Protein AF-A0A6P1G9T8-F1 (afdb_monomer)

InterPro domains:
  IPR000456 Large ribosomal subunit protein bL17 [MF_01368] (5-117)
  IPR000456 Large ribosomal subunit protein bL17 [PF01196] (21-117)
  IPR000456 Large ribosomal subunit protein bL17 [PTHR14413] (1-117)
  IPR000456 Large ribosomal subunit protein bL17 [TIGR00059] (8-117)
  IPR036373 Large ribosomal subunit protein bL17 superfamily [G3DSA:3.90.1030.10] (1-117)
  IPR036373 Large ribosomal subunit protein bL17 superfamily [SSF64263] (1-117)

Solvent-accessible surface area (backbone atoms only — not comparable to full-atom values): 6810 Å² total; per-residue (Å²): 132,79,78,90,68,87,71,80,54,85,94,46,59,73,68,62,42,49,54,51,49,22,54,54,45,41,49,30,62,72,64,44,50,40,81,44,43,39,72,55,45,64,54,38,48,72,53,50,48,55,50,44,62,50,38,49,53,75,94,42,69,67,47,54,53,54,47,41,75,60,51,73,40,67,68,42,51,50,46,37,39,71,49,56,15,59,75,44,68,92,52,97,66,82,56,63,47,76,45,77,74,50,62,42,87,93,78,61,46,54,29,21,37,34,28,64,115

pLDDT: mean 93.91, std 4.57, range [71.94, 98.12]

Organism: NCBI:txid2686014

Sequence (117 aa):
MKHRLKKHRLSRNSSHRMSLMCNLSVSIIEHGRVQTTLARAIALRPFIEKLVTKARVPESLSMRRLLLSRIKNESAVTKLINEVARRYVDRPGGYCRIIRTGYRVGDAAPMAIIEFV

Mean predicted aligned error: 3.58 Å

Secondary structure (DSSP, 8-state):
--TT-----TTS-HHHHHHHHHHHHHHHHHHSEEEEEHHHHHHHHHHHHHHHHHHTSTT-HHHHHHHHHHH--HHHHHHIIIIIHHHTTT--S--EEEEEEEE-TTT-PEEEEEEE-

Radius of gyration: 14.87 Å; Cα contacts (8 Å, |Δi|>4): 143; chains: 1; bounding box: 39×32×42 Å

Structure (mmCIF, N/CA/C/O backbone):
data_AF-A0A6P1G9T8-F1
#
_entry.id   AF-A0A6P1G9T8-F1
#
loop_
_atom_site.group_PDB
_atom_site.id
_atom_site.type_symbol
_atom_site.label_atom_id
_atom_site.label_alt_id
_atom_site.label_comp_id
_atom_site.label_asym_id
_atom_site.label_entity_id
_atom_site.label_seq_id
_atom_site.pdbx_PDB_ins_code
_atom_site.Cartn_x
_atom_site.Cartn_y
_atom_site.Cartn_z
_atom_site.occupancy
_atom_site.B_iso_or_equiv
_atom_site.auth_seq_id
_atom_site.auth_comp_id
_atom_site.auth_asym_id
_atom_site.auth_atom_id
_atom_site.pdbx_PDB_model_num
ATOM 1 N N . MET A 1 1 ? 21.199 -19.535 -2.359 1.00 71.94 1 MET A N 1
ATOM 2 C CA . MET A 1 1 ? 19.958 -18.724 -2.226 1.00 71.94 1 MET A CA 1
ATOM 3 C C . MET A 1 1 ? 19.701 -18.406 -0.757 1.00 71.94 1 MET A C 1
ATOM 5 O O . MET A 1 1 ? 20.091 -19.195 0.091 1.00 71.94 1 MET A O 1
ATOM 9 N N . LYS A 1 2 ? 19.040 -17.287 -0.418 1.00 79.94 2 LYS A N 1
ATOM 10 C CA . LYS A 1 2 ? 18.613 -17.049 0.976 1.00 79.94 2 LYS A CA 1
ATOM 11 C C . LYS A 1 2 ? 17.389 -17.915 1.287 1.00 79.94 2 LYS A C 1
ATOM 13 O O . LYS A 1 2 ? 16.285 -17.591 0.854 1.00 79.94 2 LYS A O 1
ATOM 18 N N . HIS A 1 3 ? 17.585 -19.011 2.015 1.00 90.31 3 HIS A N 1
ATOM 19 C CA . HIS A 1 3 ? 16.502 -19.920 2.393 1.00 90.31 3 HIS A CA 1
ATOM 20 C C . HIS A 1 3 ? 15.448 -19.207 3.261 1.00 90.31 3 HIS A C 1
ATOM 22 O O . HIS A 1 3 ? 15.779 -18.391 4.119 1.00 90.31 3 HIS A O 1
ATOM 28 N N . ARG A 1 4 ? 14.161 -19.513 3.026 1.00 85.19 4 ARG A N 1
ATOM 29 C CA . ARG A 1 4 ? 12.998 -19.029 3.806 1.00 85.19 4 ARG A CA 1
ATOM 30 C C . ARG A 1 4 ? 12.805 -17.499 3.861 1.00 85.19 4 ARG A C 1
ATOM 32 O O . ARG A 1 4 ? 12.061 -17.002 4.709 1.00 85.19 4 ARG A O 1
ATOM 39 N N . LEU A 1 5 ? 13.401 -16.725 2.947 1.00 84.12 5 LEU A N 1
ATOM 40 C CA . LEU A 1 5 ? 13.211 -15.271 2.911 1.00 84.12 5 LEU A CA 1
ATOM 41 C C . LEU A 1 5 ? 11.839 -14.890 2.320 1.00 84.12 5 LEU A C 1
ATOM 43 O O . LEU A 1 5 ? 11.694 -14.709 1.118 1.00 84.12 5 LEU A O 1
ATOM 47 N N . LYS A 1 6 ? 10.840 -14.684 3.185 1.00 81.88 6 LYS A N 1
ATOM 48 C CA . LYS A 1 6 ? 9.475 -14.262 2.798 1.00 81.88 6 LYS A CA 1
ATOM 49 C C . LYS A 1 6 ? 9.292 -12.739 2.636 1.00 81.88 6 LYS A C 1
ATOM 51 O O . LYS A 1 6 ? 8.176 -12.265 2.458 1.00 81.88 6 LYS A O 1
ATOM 56 N N . LYS A 1 7 ? 10.362 -11.940 2.756 1.00 83.44 7 LYS A N 1
ATOM 57 C CA . LYS A 1 7 ? 10.303 -10.465 2.691 1.00 83.44 7 LYS A CA 1
ATOM 58 C C . LYS A 1 7 ? 10.685 -9.963 1.298 1.00 83.44 7 LYS A C 1
ATOM 60 O O . LYS A 1 7 ? 11.788 -10.232 0.828 1.00 83.44 7 LYS A O 1
ATOM 65 N N . HIS A 1 8 ? 9.841 -9.129 0.696 1.00 89.50 8 HIS A N 1
ATOM 66 C CA . HIS A 1 8 ? 10.174 -8.424 -0.545 1.00 89.50 8 HIS A CA 1
ATOM 67 C C . HIS A 1 8 ? 11.147 -7.273 -0.255 1.00 89.50 8 HIS A C 1
ATOM 69 O O . HIS A 1 8 ? 10.804 -6.343 0.469 1.00 89.50 8 HIS A O 1
ATOM 75 N N . ARG A 1 9 ? 12.376 -7.316 -0.790 1.00 87.94 9 ARG A N 1
ATOM 76 C CA . ARG A 1 9 ? 13.386 -6.265 -0.535 1.00 87.94 9 ARG A CA 1
ATOM 77 C C . ARG A 1 9 ? 13.200 -5.009 -1.393 1.00 87.94 9 ARG A C 1
ATOM 79 O O . ARG A 1 9 ? 13.581 -3.937 -0.935 1.00 87.94 9 ARG A O 1
ATOM 86 N N . LEU A 1 10 ? 12.617 -5.135 -2.591 1.00 92.62 10 LEU A N 1
ATOM 87 C CA . LEU A 1 10 ? 12.375 -4.037 -3.549 1.00 92.62 10 LEU A CA 1
ATOM 88 C C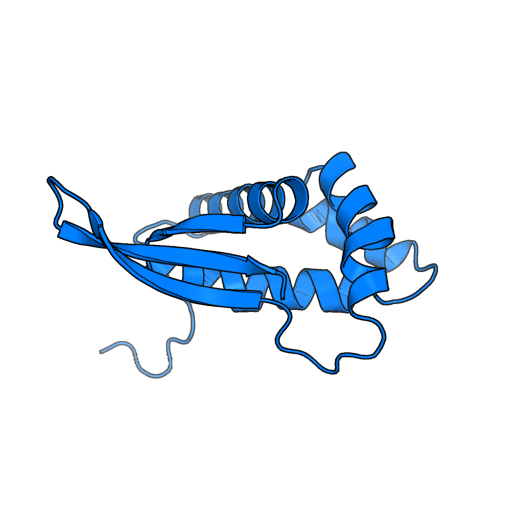 . LEU A 1 10 ? 13.620 -3.182 -3.858 1.00 92.62 10 LEU A C 1
ATOM 90 O O . LEU A 1 10 ? 13.495 -1.97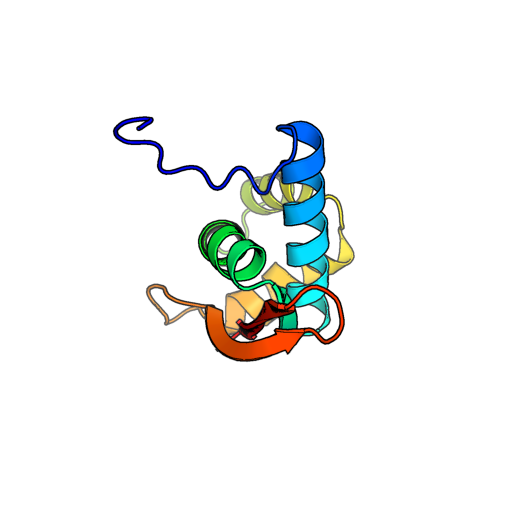6 -4.082 1.00 92.62 10 LEU A O 1
ATOM 94 N N . SER A 1 11 ? 14.806 -3.801 -3.808 1.00 93.00 11 SER A N 1
ATOM 95 C CA . SER A 1 11 ? 16.114 -3.147 -3.982 1.00 93.00 11 SER A CA 1
ATOM 96 C C . SER A 1 11 ? 16.288 -1.887 -3.122 1.00 93.00 11 SER A C 1
ATOM 98 O O . SER A 1 11 ? 16.880 -0.905 -3.552 1.00 93.00 11 SER A O 1
ATOM 100 N N . ARG A 1 12 ? 15.723 -1.891 -1.907 1.00 94.38 12 ARG A N 1
ATOM 101 C CA . ARG A 1 12 ? 15.740 -0.762 -0.968 1.00 94.38 12 ARG A CA 1
ATOM 102 C C . ARG A 1 12 ? 16.144 -1.210 0.434 1.00 94.38 12 ARG A C 1
ATOM 104 O O . ARG A 1 12 ? 15.928 -2.365 0.830 1.00 94.38 12 ARG A O 1
ATOM 111 N N . ASN A 1 13 ? 16.684 -0.268 1.206 1.00 95.88 13 ASN A N 1
ATOM 112 C CA . ASN A 1 13 ? 16.855 -0.425 2.649 1.00 95.88 13 ASN A CA 1
ATOM 113 C C . ASN A 1 13 ? 15.482 -0.531 3.357 1.00 95.88 13 ASN A C 1
ATOM 115 O O . ASN A 1 13 ? 14.420 -0.403 2.742 1.00 95.88 13 ASN A O 1
ATOM 119 N N . SER A 1 14 ? 15.484 -0.849 4.651 1.00 93.56 14 SER A N 1
ATOM 120 C CA . SER A 1 14 ? 14.251 -1.053 5.424 1.00 93.56 14 SER A CA 1
ATOM 121 C C . SER A 1 14 ? 13.396 0.211 5.537 1.00 93.56 14 SER A C 1
ATOM 123 O O . SER A 1 14 ? 12.181 0.110 5.361 1.00 93.56 14 SER A O 1
ATOM 125 N N . SER A 1 15 ? 14.012 1.366 5.799 1.00 95.38 15 SER A N 1
ATOM 126 C CA . SER A 1 15 ? 13.320 2.645 5.992 1.00 95.38 15 SER A CA 1
ATOM 127 C C . SER A 1 15 ? 12.621 3.107 4.715 1.00 95.38 15 SER A C 1
ATOM 129 O O . SER A 1 15 ? 11.406 3.283 4.716 1.00 95.38 15 SER A O 1
ATOM 131 N N . HIS A 1 16 ? 13.341 3.181 3.594 1.00 96.50 16 HIS A N 1
ATOM 132 C CA . HIS A 1 16 ? 12.778 3.581 2.304 1.00 96.50 16 HIS A CA 1
ATOM 133 C C . HIS A 1 16 ? 11.734 2.571 1.816 1.00 96.50 16 HIS A C 1
ATOM 135 O O . HIS A 1 16 ? 10.697 2.953 1.276 1.00 96.50 16 HIS A O 1
ATOM 141 N N . ARG A 1 17 ? 11.944 1.268 2.049 1.00 95.38 17 ARG A N 1
ATOM 142 C CA . ARG A 1 17 ? 10.915 0.273 1.728 1.00 95.38 17 ARG A CA 1
ATOM 143 C C . ARG A 1 17 ? 9.630 0.517 2.520 1.00 95.38 17 ARG A C 1
ATOM 145 O O . ARG A 1 17 ? 8.559 0.386 1.939 1.00 95.38 17 ARG A O 1
ATOM 152 N N . MET A 1 18 ? 9.725 0.849 3.809 1.00 94.50 18 MET A N 1
ATOM 153 C CA . MET A 1 18 ? 8.544 1.156 4.615 1.00 94.50 18 MET A CA 1
ATOM 154 C C . MET A 1 18 ? 7.828 2.393 4.070 1.00 94.50 18 MET A C 1
ATOM 156 O O . MET A 1 18 ? 6.644 2.296 3.771 1.00 94.50 18 MET A O 1
ATOM 160 N N . SER A 1 19 ? 8.546 3.494 3.827 1.00 95.56 19 SER A N 1
ATOM 161 C CA . SER A 1 19 ? 7.961 4.717 3.257 1.00 95.56 19 SER A CA 1
ATOM 162 C C . SER A 1 19 ? 7.280 4.472 1.908 1.00 95.56 19 SER A C 1
ATOM 164 O O . SER A 1 19 ? 6.184 4.967 1.673 1.00 95.56 19 SER A O 1
ATOM 166 N N . LEU A 1 20 ? 7.871 3.642 1.040 1.00 96.06 20 LEU A N 1
ATOM 167 C CA . LEU A 1 20 ? 7.250 3.256 -0.229 1.00 96.06 20 LEU A CA 1
ATOM 168 C C . LEU A 1 20 ? 5.921 2.511 -0.020 1.00 96.06 20 LEU A C 1
ATOM 170 O O . LEU A 1 20 ? 4.966 2.762 -0.749 1.00 96.06 20 LEU A O 1
ATOM 174 N N . MET A 1 21 ? 5.851 1.593 0.952 1.00 95.94 21 MET A N 1
ATOM 175 C CA . MET A 1 21 ? 4.607 0.879 1.268 1.00 95.94 21 MET A CA 1
ATOM 176 C C . MET A 1 21 ? 3.554 1.816 1.862 1.00 95.94 21 MET A C 1
ATOM 178 O O . MET A 1 21 ? 2.388 1.693 1.497 1.00 95.94 21 MET A O 1
ATOM 182 N N . CYS A 1 22 ? 3.952 2.764 2.718 1.00 95.94 22 CYS A N 1
ATOM 183 C CA . CYS A 1 22 ? 3.063 3.802 3.244 1.00 95.94 22 CYS A CA 1
ATOM 184 C C . CYS A 1 22 ? 2.452 4.615 2.098 1.00 95.94 22 CYS A C 1
ATOM 186 O O . CYS A 1 22 ? 1.234 4.646 1.961 1.00 95.94 22 CYS A O 1
ATOM 188 N N . ASN A 1 23 ? 3.292 5.174 1.225 1.00 96.56 23 ASN A N 1
ATOM 189 C CA . ASN A 1 23 ? 2.847 6.038 0.132 1.00 96.56 23 ASN A CA 1
ATOM 190 C C . ASN A 1 23 ? 1.940 5.291 -0.854 1.00 96.56 23 ASN A C 1
ATOM 192 O O . ASN A 1 23 ? 0.876 5.785 -1.203 1.00 96.56 23 ASN A O 1
ATOM 196 N N . LEU A 1 24 ? 2.305 4.066 -1.251 1.00 97.00 24 LEU A N 1
ATOM 197 C CA . LEU A 1 24 ? 1.455 3.262 -2.135 1.00 97.00 24 LEU A CA 1
ATOM 198 C C . LEU A 1 24 ? 0.122 2.874 -1.482 1.00 97.00 24 LEU A C 1
ATOM 200 O O . LEU A 1 24 ? -0.886 2.777 -2.178 1.00 97.00 24 LEU A O 1
ATOM 204 N N . SER A 1 25 ? 0.110 2.656 -0.163 1.00 96.94 25 SER A N 1
ATOM 205 C CA . SER A 1 25 ? -1.126 2.388 0.581 1.00 96.94 25 SER A CA 1
ATOM 206 C C . SER A 1 25 ? -2.035 3.611 0.608 1.00 96.94 25 SER A C 1
ATOM 208 O O . SER A 1 25 ? -3.234 3.467 0.418 1.00 96.94 25 SER A O 1
ATOM 210 N N . VAL A 1 26 ? -1.473 4.807 0.796 1.00 97.38 26 VAL A N 1
ATOM 211 C CA . VAL A 1 26 ? -2.225 6.067 0.703 1.00 97.38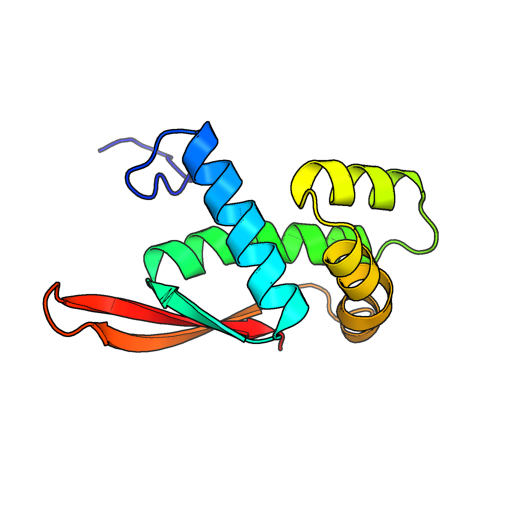 26 VAL A CA 1
ATOM 212 C C . VAL A 1 26 ? -2.853 6.193 -0.684 1.00 97.38 26 VAL A C 1
ATOM 214 O O . VAL A 1 26 ? -4.072 6.291 -0.781 1.00 97.38 26 VAL A O 1
ATOM 217 N N . SER A 1 27 ? -2.059 6.053 -1.751 1.00 97.19 27 SER A N 1
ATOM 218 C CA . SER A 1 27 ? -2.556 6.193 -3.125 1.00 97.19 27 SER A CA 1
ATOM 219 C C . SER A 1 27 ? -3.675 5.204 -3.471 1.00 97.19 27 SER A C 1
ATOM 221 O O . SER A 1 27 ? -4.645 5.587 -4.118 1.00 97.19 27 SER A O 1
ATOM 223 N N . ILE A 1 28 ? -3.587 3.936 -3.046 1.00 96.50 28 ILE A N 1
ATOM 224 C CA . ILE A 1 28 ? -4.667 2.973 -3.324 1.00 96.50 28 ILE A CA 1
ATOM 225 C C . ILE A 1 28 ? -5.918 3.243 -2.485 1.00 96.50 28 ILE A C 1
ATOM 227 O O . ILE A 1 28 ? -7.021 3.044 -2.980 1.00 96.50 28 ILE A O 1
ATOM 231 N N . ILE A 1 29 ? -5.782 3.721 -1.246 1.00 96.31 29 ILE A N 1
ATOM 232 C CA . ILE A 1 29 ? -6.931 4.104 -0.411 1.00 96.31 29 ILE A CA 1
ATOM 233 C C . ILE A 1 29 ? -7.644 5.324 -0.998 1.00 96.31 29 ILE A C 1
ATOM 235 O O . ILE A 1 29 ? -8.873 5.363 -1.041 1.00 96.31 29 ILE A O 1
ATOM 239 N N . GLU A 1 30 ? -6.887 6.301 -1.485 1.00 95.88 30 GLU A N 1
ATOM 240 C CA . GLU A 1 30 ? -7.435 7.526 -2.060 1.00 95.88 30 GLU A CA 1
ATOM 241 C C . GLU A 1 30 ? -8.111 7.268 -3.410 1.00 95.88 30 GLU A C 1
ATOM 243 O O . GLU A 1 30 ? -9.249 7.700 -3.603 1.00 95.88 30 GLU A O 1
ATOM 248 N N . HIS A 1 31 ? -7.472 6.514 -4.308 1.00 95.94 31 HIS A N 1
ATOM 249 C CA . HIS A 1 31 ? -7.945 6.346 -5.688 1.00 95.94 31 HIS A CA 1
ATOM 250 C C . HIS A 1 31 ? -8.672 5.023 -5.967 1.00 95.94 31 HIS A C 1
ATOM 252 O O . HIS A 1 31 ? -9.273 4.862 -7.024 1.00 95.94 31 HIS A O 1
ATOM 258 N N . GLY A 1 32 ? -8.591 4.037 -5.075 1.00 94.06 32 GLY A N 1
ATOM 259 C CA . GLY A 1 32 ? -9.168 2.699 -5.260 1.00 94.06 32 GLY A CA 1
ATOM 260 C C . GLY A 1 32 ? -8.366 1.767 -6.180 1.00 94.06 32 GLY A C 1
ATOM 261 O O . GLY A 1 32 ? -8.449 0.544 -6.041 1.00 94.06 32 GLY A O 1
ATOM 262 N N . ARG A 1 33 ? -7.555 2.327 -7.086 1.00 96.00 33 ARG A N 1
ATOM 263 C CA . ARG A 1 33 ? -6.755 1.608 -8.085 1.00 96.00 33 ARG A CA 1
ATOM 264 C C . ARG A 1 33 ? -5.430 2.321 -8.337 1.00 96.00 33 ARG A C 1
ATOM 266 O O . ARG A 1 33 ? -5.401 3.534 -8.512 1.00 96.00 33 ARG A O 1
ATOM 273 N N . VAL A 1 34 ? -4.332 1.566 -8.396 1.00 97.56 34 VAL A N 1
ATOM 274 C CA . VAL A 1 34 ? -2.987 2.097 -8.675 1.00 97.56 34 VAL A CA 1
ATOM 275 C C . VAL A 1 34 ? -2.247 1.192 -9.653 1.00 97.56 34 VAL A C 1
ATOM 277 O O . VAL A 1 34 ? -2.183 -0.024 -9.474 1.00 97.56 34 VAL A O 1
ATOM 280 N N . GLN A 1 35 ? -1.623 1.791 -10.665 1.00 97.00 35 GLN A N 1
ATOM 281 C CA . GLN A 1 35 ? -0.702 1.097 -11.560 1.00 97.00 35 GLN A CA 1
ATOM 282 C C . GLN A 1 35 ? 0.731 1.192 -11.024 1.00 97.00 35 GLN A C 1
ATOM 284 O O . GLN A 1 35 ? 1.233 2.266 -10.702 1.00 97.00 35 GLN A O 1
ATOM 289 N N . THR A 1 36 ? 1.412 0.056 -10.905 1.00 97.19 36 THR A N 1
ATOM 290 C CA . THR A 1 36 ? 2.780 -0.018 -10.384 1.00 97.19 36 THR A CA 1
ATOM 291 C C . THR A 1 36 ? 3.534 -1.210 -10.975 1.00 97.19 36 THR A C 1
ATOM 293 O O . THR A 1 36 ? 3.029 -1.906 -11.851 1.00 97.19 36 THR A O 1
ATOM 296 N N . THR A 1 37 ? 4.768 -1.462 -10.537 1.00 97.38 37 THR A N 1
ATOM 297 C CA . THR A 1 37 ? 5.485 -2.669 -10.970 1.00 97.38 37 THR A CA 1
ATOM 298 C C . THR A 1 37 ? 4.937 -3.903 -10.259 1.00 97.38 37 THR A C 1
ATOM 300 O O . THR A 1 37 ? 4.552 -3.844 -9.089 1.00 97.38 37 THR A O 1
ATOM 303 N N . LEU A 1 38 ? 4.967 -5.056 -10.924 1.00 97.62 38 LEU A N 1
ATOM 304 C CA . LEU A 1 38 ? 4.467 -6.320 -10.383 1.00 97.62 38 LEU A CA 1
ATOM 305 C C . LEU A 1 38 ? 5.082 -6.643 -9.013 1.00 97.62 38 LEU A C 1
ATOM 307 O O . LEU A 1 38 ? 4.377 -7.019 -8.079 1.00 97.62 38 LEU A O 1
ATOM 311 N N . ALA A 1 39 ? 6.391 -6.424 -8.859 1.00 96.44 39 ALA A N 1
ATOM 312 C CA . ALA A 1 39 ? 7.085 -6.647 -7.593 1.00 96.44 39 ALA A CA 1
ATOM 313 C C . ALA A 1 39 ? 6.555 -5.755 -6.456 1.00 96.44 39 ALA A C 1
ATOM 315 O O . ALA A 1 39 ? 6.432 -6.217 -5.320 1.00 96.44 39 ALA A O 1
ATOM 316 N N . ARG A 1 40 ? 6.222 -4.488 -6.749 1.00 97.12 40 ARG A N 1
ATOM 317 C CA . ARG A 1 40 ? 5.634 -3.562 -5.771 1.00 97.12 40 ARG A CA 1
ATOM 318 C C . ARG A 1 40 ? 4.201 -3.957 -5.430 1.00 97.12 40 ARG A C 1
ATOM 320 O O . ARG A 1 40 ? 3.874 -3.973 -4.251 1.00 97.12 40 ARG A O 1
ATOM 327 N N . ALA A 1 41 ? 3.387 -4.336 -6.417 1.00 97.44 41 ALA A N 1
ATOM 328 C CA . ALA A 1 41 ? 2.010 -4.787 -6.200 1.00 97.44 41 ALA A CA 1
ATOM 329 C C . ALA A 1 41 ? 1.950 -6.038 -5.303 1.00 97.44 41 ALA A C 1
ATOM 331 O O . ALA A 1 41 ? 1.215 -6.062 -4.316 1.00 97.44 41 ALA A O 1
ATOM 332 N N . ILE A 1 42 ? 2.785 -7.047 -5.586 1.00 96.31 42 ILE A N 1
ATOM 333 C CA . ILE A 1 42 ? 2.872 -8.272 -4.773 1.00 96.31 42 ILE A CA 1
ATOM 334 C C . ILE A 1 42 ? 3.293 -7.946 -3.335 1.00 96.31 42 ILE A C 1
ATOM 336 O O . ILE A 1 42 ? 2.732 -8.497 -2.391 1.00 96.31 42 ILE A O 1
ATOM 340 N N . ALA A 1 43 ? 4.255 -7.035 -3.159 1.00 96.50 43 ALA A N 1
ATOM 341 C CA . ALA A 1 43 ? 4.711 -6.613 -1.838 1.00 96.50 43 ALA A CA 1
ATOM 342 C C . ALA A 1 43 ? 3.665 -5.783 -1.073 1.00 96.50 43 ALA A C 1
ATOM 344 O O . ALA A 1 43 ? 3.577 -5.900 0.150 1.00 96.50 43 ALA A O 1
ATOM 345 N N . LEU A 1 44 ? 2.881 -4.968 -1.784 1.00 96.75 44 LEU A N 1
ATOM 346 C CA . LEU A 1 44 ? 1.851 -4.099 -1.218 1.00 96.75 44 LEU A CA 1
ATOM 347 C C . LEU A 1 44 ? 0.645 -4.894 -0.715 1.00 96.75 44 LEU A C 1
ATOM 349 O O . LEU A 1 44 ? 0.145 -4.594 0.365 1.00 96.75 44 LEU A O 1
ATOM 353 N N . ARG A 1 45 ? 0.210 -5.932 -1.441 1.00 96.06 45 ARG A N 1
ATOM 354 C CA . ARG A 1 45 ? -0.977 -6.740 -1.101 1.00 96.06 45 ARG A CA 1
ATOM 355 C C . ARG A 1 45 ? -1.041 -7.189 0.373 1.00 96.06 45 ARG A C 1
ATOM 357 O O . ARG A 1 45 ? -1.995 -6.818 1.050 1.00 96.06 45 ARG A O 1
ATOM 364 N N . PRO A 1 46 ? -0.043 -7.899 0.940 1.00 95.25 46 PRO A N 1
ATOM 365 C CA . PRO A 1 46 ? -0.105 -8.320 2.343 1.00 95.25 46 PRO A CA 1
ATOM 366 C C . PRO A 1 46 ? -0.011 -7.152 3.334 1.00 95.25 46 PRO A C 1
ATOM 368 O O . PRO A 1 46 ? -0.329 -7.323 4.510 1.00 95.25 46 PRO A O 1
ATOM 371 N N . PHE A 1 47 ? 0.485 -5.989 2.904 1.00 95.50 47 PHE A N 1
ATOM 372 C CA . PHE A 1 47 ? 0.556 -4.794 3.736 1.00 95.50 47 PHE A CA 1
ATOM 373 C C . PHE A 1 47 ? -0.816 -4.120 3.821 1.00 95.50 47 PHE A C 1
ATOM 375 O O . PHE A 1 47 ? -1.314 -3.921 4.927 1.00 95.50 47 PHE A O 1
ATOM 382 N N . ILE A 1 48 ? -1.452 -3.851 2.677 1.00 96.06 48 ILE A N 1
ATOM 383 C CA . ILE A 1 48 ? -2.756 -3.182 2.615 1.00 96.06 48 ILE A CA 1
ATOM 384 C C . ILE A 1 48 ? -3.888 -4.065 3.147 1.00 96.06 48 ILE A C 1
ATOM 386 O O . ILE A 1 48 ? -4.724 -3.578 3.901 1.00 96.06 48 ILE A O 1
ATOM 390 N N . GLU A 1 49 ? -3.877 -5.375 2.880 1.00 95.81 49 GLU A N 1
ATOM 391 C CA . GLU A 1 49 ? -4.917 -6.276 3.393 1.00 95.81 49 GLU A CA 1
ATOM 392 C C . GLU A 1 49 ? -4.940 -6.306 4.926 1.00 95.81 49 GLU A C 1
ATOM 394 O O . GLU A 1 49 ? -6.005 -6.290 5.536 1.00 95.81 49 GLU A O 1
ATOM 399 N N . LYS A 1 50 ? -3.767 -6.251 5.571 1.00 95.00 50 LYS A N 1
ATOM 400 C CA . LYS A 1 50 ? -3.676 -6.139 7.034 1.00 95.00 50 LYS A CA 1
ATOM 401 C C . LYS A 1 50 ? -4.198 -4.805 7.556 1.00 95.00 50 LYS A C 1
ATOM 403 O O . LYS A 1 50 ? -4.681 -4.763 8.686 1.00 95.00 50 LYS A O 1
ATOM 408 N N . LEU A 1 51 ? -4.058 -3.723 6.789 1.00 95.56 51 LEU A N 1
ATOM 409 C CA . LEU A 1 51 ? -4.618 -2.422 7.153 1.00 95.56 51 LEU A CA 1
ATOM 410 C C . LEU A 1 51 ? -6.147 -2.467 7.083 1.00 95.56 51 LEU A C 1
ATOM 412 O O . LEU A 1 51 ? -6.786 -2.059 8.047 1.00 95.56 51 LEU A O 1
ATOM 416 N N . VAL A 1 52 ? -6.720 -3.047 6.023 1.00 95.50 52 VAL A N 1
ATOM 417 C CA . VAL A 1 52 ? -8.176 -3.236 5.888 1.00 95.50 52 VAL A CA 1
ATOM 418 C C . VAL A 1 52 ? -8.729 -4.099 7.026 1.00 95.50 52 VAL A C 1
ATOM 420 O O . VAL A 1 52 ? -9.676 -3.691 7.690 1.00 95.50 52 VAL A O 1
ATOM 423 N N . THR A 1 53 ? -8.094 -5.235 7.340 1.00 94.88 53 THR A N 1
ATOM 424 C CA . THR A 1 53 ? -8.530 -6.097 8.456 1.00 94.88 53 THR A CA 1
ATOM 425 C C . THR A 1 53 ? -8.545 -5.356 9.794 1.00 94.88 53 THR A C 1
ATOM 427 O O . THR A 1 53 ? -9.468 -5.532 10.582 1.00 94.88 53 THR A O 1
ATOM 430 N N . LYS A 1 54 ? -7.540 -4.512 10.060 1.00 94.12 54 LYS A N 1
ATOM 431 C CA . LYS A 1 54 ? -7.490 -3.698 11.286 1.00 94.12 54 LYS A CA 1
ATOM 432 C C . LYS A 1 54 ? -8.532 -2.585 11.291 1.00 94.12 54 LYS A C 1
ATOM 434 O O . LYS A 1 54 ? -9.073 -2.283 12.346 1.00 94.12 54 LYS A O 1
ATOM 439 N N . ALA A 1 55 ? -8.793 -1.982 10.135 1.00 93.75 55 ALA A N 1
ATOM 440 C CA . ALA A 1 55 ? -9.767 -0.908 9.982 1.00 93.75 55 ALA A CA 1
ATOM 441 C C . ALA A 1 55 ? -11.219 -1.388 10.123 1.00 93.75 55 ALA A C 1
ATOM 443 O O . ALA A 1 55 ? -12.073 -0.592 10.492 1.00 93.75 55 ALA A O 1
ATOM 444 N N . 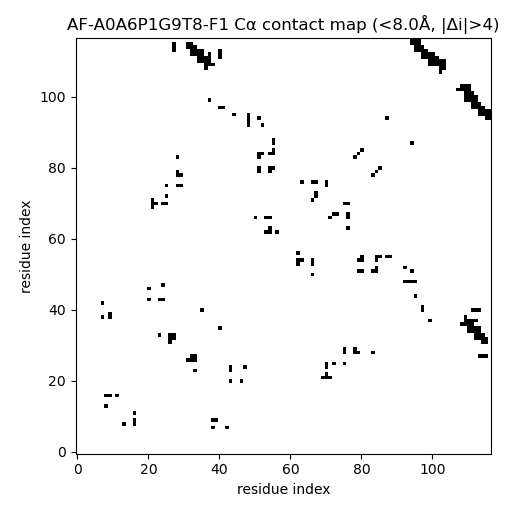ARG A 1 56 ? -11.494 -2.675 9.869 1.00 90.00 56 ARG A N 1
ATOM 445 C CA . ARG A 1 56 ? -12.829 -3.267 10.046 1.00 90.00 56 ARG A CA 1
ATOM 446 C C . ARG A 1 56 ? -13.251 -3.401 11.508 1.00 90.00 56 ARG A C 1
ATOM 448 O O . ARG A 1 56 ? -14.442 -3.496 11.771 1.00 90.00 56 ARG A O 1
ATOM 455 N N . VAL A 1 57 ? -12.308 -3.437 12.452 1.00 87.75 57 VAL A N 1
ATOM 456 C CA . VAL A 1 57 ? -12.648 -3.561 13.875 1.00 87.75 57 VAL A CA 1
ATOM 457 C C . VAL A 1 57 ? -13.463 -2.328 14.291 1.00 87.75 57 VAL A C 1
ATOM 459 O O . VAL A 1 57 ? -12.918 -1.220 14.249 1.00 87.75 57 VAL A O 1
ATOM 462 N N . PRO A 1 58 ? -14.742 -2.495 14.670 1.00 76.12 58 PRO A N 1
ATOM 463 C CA . PRO A 1 58 ? -15.617 -1.369 14.956 1.00 76.12 58 PRO A CA 1
ATOM 464 C C . PRO A 1 58 ? -15.120 -0.589 16.178 1.00 76.12 58 PRO A C 1
ATOM 466 O O . PRO A 1 58 ? -14.628 -1.171 17.144 1.00 76.12 58 PRO A O 1
ATOM 469 N N . GLU A 1 59 ? -15.221 0.740 16.093 1.00 76.06 59 GLU A N 1
ATOM 470 C CA . GLU A 1 59 ? -15.107 1.686 17.217 1.00 76.06 59 GLU A CA 1
ATOM 471 C C . GLU A 1 59 ? -13.873 1.514 18.129 1.00 76.06 59 GLU A C 1
ATOM 473 O O . GLU A 1 59 ? -13.908 1.774 19.329 1.00 76.06 59 GLU A O 1
ATOM 478 N N . SER A 1 60 ? -12.723 1.130 17.559 1.00 88.25 60 SER A N 1
ATOM 479 C CA . SER A 1 60 ? -11.477 0.985 18.321 1.00 88.25 60 SER A CA 1
ATOM 480 C C . SER A 1 60 ? -10.507 2.152 18.113 1.00 88.25 60 SER A C 1
ATOM 482 O O . SER A 1 60 ? -9.799 2.243 17.103 1.00 88.25 60 SER A O 1
ATOM 484 N N . LEU A 1 61 ? -10.373 3.007 19.135 1.00 92.62 61 LEU A N 1
ATOM 485 C CA . LEU A 1 61 ? -9.364 4.077 19.174 1.00 92.62 61 LEU A CA 1
ATOM 486 C C . LEU A 1 61 ? -7.933 3.531 19.029 1.00 92.62 61 LEU A C 1
ATOM 488 O O . LEU A 1 61 ? -7.086 4.142 18.372 1.00 92.62 61 LEU A O 1
ATOM 492 N N . SER A 1 62 ? -7.668 2.360 19.613 1.00 94.12 62 SER A N 1
ATOM 493 C CA . SER A 1 62 ? -6.372 1.684 19.518 1.00 94.12 62 SER A CA 1
ATOM 494 C C . SER A 1 62 ? -6.037 1.313 18.069 1.00 94.12 62 SER A C 1
ATOM 496 O O . SER A 1 62 ? -4.927 1.584 17.599 1.00 94.12 62 SER A O 1
ATOM 498 N N . MET A 1 63 ? -7.013 0.795 17.311 1.00 94.56 63 MET A N 1
ATOM 499 C CA . MET A 1 63 ? -6.812 0.482 15.893 1.00 94.56 63 MET A CA 1
ATOM 500 C C . MET A 1 63 ? -6.592 1.741 15.056 1.00 94.56 63 MET A C 1
ATOM 502 O O . MET A 1 63 ? -5.673 1.757 14.235 1.00 94.56 63 MET A O 1
ATOM 506 N N . ARG A 1 64 ? -7.337 2.828 15.310 1.00 93.81 64 ARG A N 1
ATOM 507 C CA . ARG A 1 64 ? -7.113 4.119 14.633 1.00 93.81 64 ARG A CA 1
ATOM 508 C C . ARG A 1 64 ? -5.686 4.635 14.856 1.00 93.81 64 ARG A C 1
ATOM 510 O O . ARG A 1 64 ? -5.004 4.979 13.891 1.00 93.81 64 ARG A O 1
ATOM 517 N N . ARG A 1 65 ? -5.189 4.614 16.100 1.00 94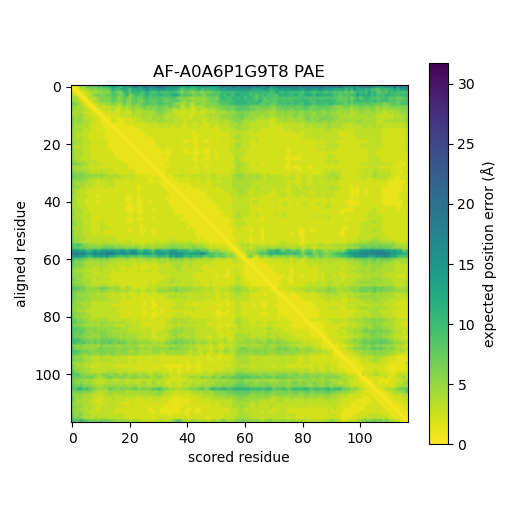.94 65 ARG A N 1
ATOM 518 C CA . ARG A 1 65 ? -3.802 5.006 16.441 1.00 94.94 65 ARG A CA 1
ATOM 519 C C . ARG A 1 65 ? -2.768 4.119 15.744 1.00 94.94 65 ARG A C 1
ATOM 521 O O . ARG A 1 65 ? -1.784 4.617 15.196 1.00 94.94 65 ARG A O 1
ATOM 528 N N . LEU A 1 66 ? -3.007 2.809 15.705 1.00 95.19 66 LEU A N 1
ATOM 529 C CA . LEU A 1 66 ? -2.132 1.862 15.016 1.00 95.19 66 LEU A CA 1
ATOM 530 C C . LEU A 1 66 ? -2.083 2.124 13.505 1.00 95.19 66 LEU A C 1
ATOM 532 O O . LEU A 1 66 ? -1.002 2.074 12.917 1.00 95.19 66 LEU A O 1
ATOM 536 N N . LEU A 1 67 ? -3.216 2.419 12.872 1.00 95.50 67 LEU A N 1
ATOM 537 C CA . LEU A 1 67 ? -3.281 2.757 11.450 1.00 95.50 67 LEU A CA 1
ATOM 538 C C . LEU A 1 67 ? -2.543 4.066 11.148 1.00 95.50 67 LEU A C 1
ATOM 540 O O . LEU A 1 67 ? -1.710 4.087 10.240 1.00 95.50 67 LEU A O 1
ATOM 544 N N . LEU A 1 68 ? -2.747 5.112 11.956 1.00 95.69 68 LEU A N 1
ATOM 545 C CA . LEU A 1 68 ? -2.020 6.383 11.840 1.00 95.69 68 LEU A CA 1
ATOM 546 C C . LEU A 1 68 ? -0.504 6.189 11.964 1.00 95.69 68 LEU A C 1
ATOM 548 O O . LEU A 1 68 ? 0.247 6.721 11.150 1.00 95.69 68 LEU A O 1
ATOM 552 N N . SER A 1 69 ? -0.048 5.339 12.891 1.00 94.44 69 SER A N 1
ATOM 553 C CA . SER A 1 69 ? 1.383 5.025 13.044 1.00 94.44 69 SER A CA 1
ATOM 554 C C . SER A 1 69 ? 2.004 4.377 11.794 1.00 94.44 69 SER A C 1
ATOM 556 O O . SER A 1 69 ? 3.210 4.480 11.558 1.00 94.44 69 SER A O 1
ATOM 558 N N . ARG A 1 70 ? 1.185 3.689 10.984 1.00 93.25 70 ARG A N 1
ATOM 559 C CA . ARG A 1 70 ? 1.615 2.930 9.802 1.00 93.25 70 ARG A CA 1
ATOM 560 C C . ARG A 1 70 ? 1.485 3.721 8.512 1.00 93.25 70 ARG A C 1
ATOM 562 O O . ARG A 1 70 ? 2.385 3.627 7.690 1.00 93.25 70 ARG A O 1
ATOM 569 N N . ILE A 1 71 ? 0.384 4.439 8.317 1.00 91.88 71 ILE A N 1
ATOM 570 C CA . ILE A 1 71 ? 0.075 5.154 7.069 1.00 91.88 71 ILE A CA 1
ATOM 571 C C . ILE A 1 71 ? 0.600 6.593 7.118 1.00 91.88 71 ILE A C 1
ATOM 573 O O . ILE A 1 71 ? 1.026 7.110 6.091 1.00 91.88 71 ILE A O 1
ATOM 577 N N . LYS A 1 72 ? 0.637 7.212 8.308 1.00 92.56 72 LYS A N 1
ATOM 578 C CA . LYS A 1 72 ? 1.065 8.605 8.533 1.00 92.56 72 LYS A CA 1
ATOM 579 C C . LYS A 1 72 ? 0.265 9.657 7.744 1.00 92.56 72 LYS A C 1
ATOM 581 O O . LYS A 1 72 ? 0.759 10.754 7.523 1.00 92.56 72 LYS A O 1
ATOM 586 N N . ASN A 1 73 ? -0.959 9.329 7.330 1.00 95.69 73 ASN A N 1
ATOM 587 C CA . ASN A 1 73 ? -1.888 10.243 6.664 1.00 95.69 73 ASN A CA 1
ATOM 588 C C . ASN A 1 73 ? -3.282 10.062 7.283 1.00 95.69 73 ASN A C 1
ATOM 590 O O . ASN A 1 73 ? -3.832 8.959 7.267 1.00 95.69 73 ASN A O 1
ATOM 594 N N . GLU A 1 74 ? -3.829 11.133 7.858 1.00 95.31 74 GLU A N 1
ATOM 595 C CA . GLU A 1 74 ? -5.113 11.101 8.562 1.00 95.31 74 GLU A CA 1
ATOM 596 C C . GLU A 1 74 ? -6.318 10.993 7.622 1.00 95.31 74 GLU A C 1
ATOM 598 O O . GLU A 1 74 ? -7.252 10.240 7.915 1.00 95.31 74 GLU A O 1
ATOM 603 N N . SER A 1 75 ? -6.278 11.676 6.476 1.00 96.31 75 SER A N 1
ATOM 604 C CA . SER A 1 75 ? -7.340 11.624 5.466 1.00 96.31 75 SER A CA 1
ATOM 605 C C . SER A 1 75 ? -7.518 10.197 4.945 1.00 96.31 75 SER A C 1
ATOM 607 O O . SER A 1 75 ? -8.609 9.625 5.011 1.00 96.31 75 SER A O 1
ATOM 609 N N . ALA A 1 76 ? -6.411 9.554 4.562 1.00 96.06 76 ALA A N 1
ATOM 610 C CA . ALA A 1 76 ? -6.423 8.171 4.102 1.00 96.06 76 ALA A CA 1
ATOM 611 C C . ALA A 1 76 ? -6.925 7.202 5.188 1.00 96.06 76 ALA A C 1
ATOM 613 O O . ALA A 1 76 ? -7.704 6.299 4.896 1.00 96.06 76 ALA A O 1
ATOM 614 N N . VAL A 1 77 ? -6.528 7.379 6.454 1.00 95.69 77 VAL A N 1
ATOM 615 C CA . VAL A 1 77 ? -7.013 6.522 7.555 1.00 95.69 77 VAL A CA 1
ATOM 616 C C . VAL A 1 77 ? -8.517 6.680 7.766 1.00 95.69 77 VAL A C 1
ATOM 618 O O . VAL A 1 77 ? -9.216 5.686 7.955 1.00 95.69 77 VAL A O 1
ATOM 621 N N . THR A 1 78 ? -9.019 7.909 7.701 1.00 94.81 78 THR A N 1
ATOM 622 C CA . THR A 1 78 ? -10.448 8.201 7.852 1.00 94.81 78 THR A CA 1
ATOM 623 C C . THR A 1 78 ? -11.255 7.551 6.731 1.00 94.81 78 THR A C 1
ATOM 625 O O . THR A 1 78 ? -12.214 6.831 7.008 1.00 94.81 78 THR A O 1
ATOM 628 N N . LYS A 1 79 ? -10.806 7.692 5.479 1.00 95.44 79 LYS A N 1
ATOM 629 C CA . LYS A 1 79 ? -11.414 7.027 4.318 1.00 95.44 79 LYS A CA 1
ATOM 630 C C . LYS A 1 79 ? -11.366 5.500 4.424 1.00 95.44 79 LYS A C 1
ATOM 632 O O . LYS A 1 79 ? -12.352 4.815 4.153 1.00 95.44 79 LYS A O 1
ATOM 637 N N . LEU A 1 80 ? -10.234 4.951 4.868 1.00 94.94 80 LEU A N 1
ATOM 638 C CA . LEU A 1 80 ? -10.059 3.511 5.051 1.00 94.94 80 LEU A CA 1
ATOM 639 C C . LEU A 1 80 ? -11.076 2.936 6.048 1.00 94.94 80 LEU A C 1
ATOM 641 O O . LEU A 1 80 ? -11.643 1.883 5.776 1.00 94.94 80 LEU A O 1
ATOM 645 N N . ILE A 1 81 ? -11.300 3.605 7.181 1.00 94.12 81 ILE A N 1
ATOM 646 C CA . ILE A 1 81 ? -12.227 3.143 8.226 1.00 94.12 81 ILE A CA 1
ATOM 647 C C . ILE A 1 81 ? -13.685 3.355 7.802 1.00 94.12 81 ILE A C 1
ATOM 649 O O . ILE A 1 81 ? -14.502 2.443 7.917 1.00 94.12 81 ILE A O 1
ATOM 653 N N . ASN A 1 82 ? -14.017 4.544 7.298 1.00 93.25 82 ASN A N 1
ATOM 654 C CA . ASN A 1 82 ? -15.409 4.929 7.072 1.00 93.25 82 ASN A CA 1
ATOM 655 C C . ASN A 1 82 ? -15.999 4.348 5.785 1.00 93.25 82 ASN A C 1
ATOM 657 O O . ASN A 1 82 ? -17.192 4.062 5.751 1.00 93.25 82 ASN A O 1
ATOM 661 N N . GLU A 1 83 ? -15.191 4.162 4.740 1.00 93.31 83 GLU A N 1
ATOM 662 C CA . GLU A 1 83 ? -15.676 3.726 3.426 1.00 93.31 83 GLU A CA 1
ATOM 663 C C . GLU A 1 83 ? -15.185 2.319 3.084 1.00 93.31 83 GLU A C 1
ATOM 665 O O . GLU A 1 83 ? -15.977 1.397 2.882 1.00 93.31 83 GLU A O 1
ATOM 670 N N . VAL A 1 84 ? -13.862 2.137 3.028 1.00 93.19 84 VAL A N 1
ATOM 671 C CA . VAL A 1 84 ? -13.259 0.906 2.496 1.00 93.19 84 VAL A CA 1
ATOM 672 C C . VAL A 1 84 ? -13.535 -0.281 3.417 1.00 93.19 84 VAL A C 1
ATOM 674 O O . VAL A 1 84 ? -13.956 -1.333 2.949 1.00 93.19 84 VAL A O 1
ATOM 677 N N . ALA A 1 85 ? -13.335 -0.130 4.727 1.00 91.88 85 ALA A N 1
ATOM 678 C CA . ALA A 1 85 ? -13.543 -1.211 5.685 1.00 91.88 85 ALA A CA 1
ATOM 679 C C . ALA A 1 85 ? -15.014 -1.642 5.770 1.00 91.88 85 ALA A C 1
ATOM 681 O O . ALA A 1 85 ? -15.284 -2.840 5.853 1.00 91.88 85 ALA A O 1
ATOM 682 N N . ARG A 1 86 ? -15.955 -0.689 5.672 1.00 91.62 86 ARG A N 1
ATOM 683 C CA . ARG A 1 86 ? -17.400 -0.974 5.651 1.00 91.62 86 ARG A CA 1
ATOM 684 C C . ARG A 1 86 ? -17.815 -1.799 4.434 1.00 91.62 86 ARG A C 1
ATOM 686 O O . ARG A 1 86 ? -18.651 -2.683 4.563 1.00 91.62 86 ARG A O 1
ATOM 693 N N . ARG A 1 87 ? -17.185 -1.580 3.273 1.00 92.12 87 ARG A N 1
ATOM 694 C CA . ARG A 1 87 ? -17.440 -2.371 2.055 1.00 92.12 87 ARG A CA 1
ATOM 695 C C . ARG A 1 87 ? -17.098 -3.857 2.216 1.00 92.12 87 ARG A C 1
ATOM 697 O O . ARG A 1 87 ? -17.691 -4.696 1.551 1.00 92.12 87 ARG A O 1
ATOM 704 N N . TYR A 1 88 ? -16.137 -4.193 3.077 1.00 92.44 88 TYR A N 1
ATOM 705 C CA . TYR A 1 88 ? -15.613 -5.557 3.218 1.00 92.44 88 TYR A CA 1
ATOM 706 C C . TYR A 1 88 ? -15.956 -6.215 4.555 1.00 92.44 88 TYR A C 1
ATOM 708 O O . TYR A 1 88 ? -15.214 -7.088 5.022 1.00 92.44 88 TYR A O 1
ATOM 716 N N . VAL A 1 89 ? -17.061 -5.810 5.183 1.00 89.50 89 VAL A N 1
ATOM 717 C CA . VAL A 1 89 ? -17.485 -6.386 6.465 1.00 89.50 89 VAL A CA 1
ATOM 718 C C . VAL A 1 89 ? -17.675 -7.897 6.343 1.00 89.50 89 VAL A C 1
ATOM 720 O O . VAL A 1 89 ? -17.031 -8.646 7.076 1.00 89.50 89 VAL A O 1
ATOM 723 N N . ASP A 1 90 ? -18.406 -8.335 5.320 1.00 91.12 90 ASP A N 1
ATOM 724 C CA . ASP A 1 90 ? -18.772 -9.744 5.119 1.00 91.12 90 ASP A CA 1
ATOM 725 C C . ASP A 1 90 ? -17.679 -10.579 4.434 1.00 91.12 90 ASP A C 1
ATOM 727 O O . ASP A 1 90 ? -17.806 -11.791 4.261 1.00 91.12 90 ASP A O 1
ATOM 731 N N . ARG A 1 91 ? -16.569 -9.950 4.026 1.00 93.25 91 ARG A N 1
ATOM 732 C CA . ARG A 1 91 ? -15.512 -10.619 3.264 1.00 93.25 91 ARG A CA 1
ATOM 733 C C . ARG A 1 91 ? -14.416 -11.151 4.197 1.00 93.25 91 ARG A C 1
ATOM 735 O O . ARG A 1 91 ? -13.739 -10.355 4.849 1.00 93.25 91 ARG A O 1
ATOM 742 N N . PRO A 1 92 ? -14.136 -12.467 4.239 1.00 90.12 92 PRO A N 1
ATOM 743 C CA . PRO A 1 92 ? -13.143 -13.032 5.161 1.00 90.12 92 PRO A CA 1
ATOM 744 C C . PRO A 1 92 ? -11.679 -12.747 4.765 1.00 90.12 92 PRO A C 1
ATOM 746 O O . PRO A 1 92 ? -10.767 -13.041 5.535 1.00 90.12 92 PRO A O 1
ATOM 749 N N . GLY A 1 93 ? -11.426 -12.162 3.588 1.00 91.94 93 GLY A N 1
ATOM 750 C CA . GLY A 1 93 ? -10.092 -11.767 3.136 1.00 91.94 93 GLY A CA 1
ATOM 751 C C . GLY A 1 93 ? -10.002 -11.538 1.625 1.00 91.94 93 GLY A C 1
ATOM 752 O O . GLY A 1 93 ? -10.996 -11.608 0.900 1.00 91.94 93 GLY A O 1
ATOM 753 N N . GLY A 1 94 ? -8.789 -11.259 1.138 1.00 94.19 94 GLY A N 1
ATOM 754 C CA . GLY A 1 94 ? -8.544 -11.023 -0.288 1.00 94.19 94 GLY A CA 1
ATOM 755 C C . GLY A 1 94 ? -9.250 -9.768 -0.798 1.00 94.19 94 GLY A C 1
ATOM 756 O O . GLY A 1 94 ? -10.064 -9.847 -1.717 1.00 94.19 94 GLY A O 1
ATOM 757 N N . TYR A 1 95 ? -8.964 -8.629 -0.164 1.00 95.44 95 TYR A N 1
ATOM 758 C CA . TYR A 1 95 ? -9.577 -7.330 -0.473 1.00 95.44 95 TYR A CA 1
ATOM 759 C C . TYR A 1 95 ? -8.975 -6.657 -1.707 1.00 95.44 95 TYR A C 1
ATOM 761 O O . TYR A 1 95 ? -9.547 -5.705 -2.228 1.00 95.44 95 TYR A O 1
ATOM 769 N N . CYS A 1 96 ? -7.808 -7.121 -2.158 1.00 95.94 96 CYS A N 1
ATOM 770 C CA . CYS A 1 96 ? -7.115 -6.551 -3.301 1.00 95.94 96 CYS A CA 1
ATOM 771 C C . CYS A 1 96 ? -6.955 -7.576 -4.420 1.00 95.94 96 CYS A C 1
ATOM 773 O O . CYS A 1 96 ? -6.613 -8.739 -4.190 1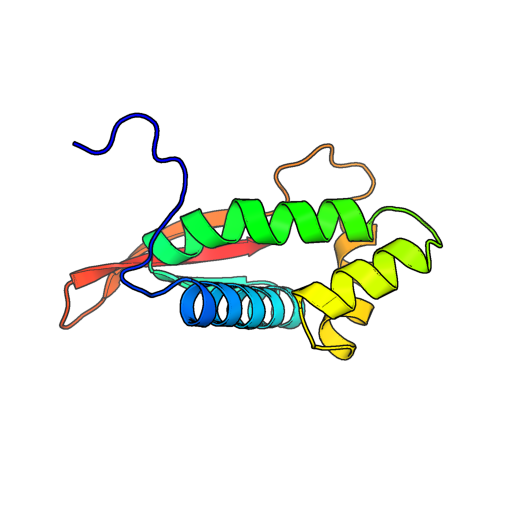.00 95.94 96 CYS A O 1
ATOM 775 N N . ARG A 1 97 ? -7.104 -7.107 -5.655 1.00 96.88 97 ARG A N 1
ATOM 776 C CA . ARG A 1 97 ? -6.796 -7.846 -6.877 1.00 96.88 97 ARG A CA 1
ATOM 777 C C . ARG A 1 97 ? -5.554 -7.252 -7.530 1.00 96.88 97 ARG A C 1
ATOM 779 O O . ARG A 1 97 ? -5.359 -6.041 -7.517 1.00 96.88 97 ARG A O 1
ATOM 786 N N . ILE A 1 98 ? -4.706 -8.115 -8.090 1.00 98.06 98 ILE A N 1
ATOM 787 C CA . ILE A 1 98 ? -3.557 -7.712 -8.908 1.00 98.06 98 ILE A CA 1
ATOM 788 C C . ILE A 1 98 ? -3.801 -8.205 -10.330 1.00 98.06 98 ILE A C 1
ATOM 790 O O . ILE A 1 98 ? -3.906 -9.410 -10.549 1.00 98.06 98 ILE A O 1
ATOM 794 N N . ILE A 1 99 ? -3.842 -7.283 -11.284 1.00 97.69 99 ILE A N 1
ATOM 795 C CA . ILE A 1 99 ? -3.981 -7.570 -12.711 1.00 97.69 99 ILE A CA 1
ATOM 796 C C . ILE A 1 99 ? -2.651 -7.244 -13.384 1.00 97.69 99 ILE A C 1
ATOM 798 O O . ILE A 1 99 ? -2.16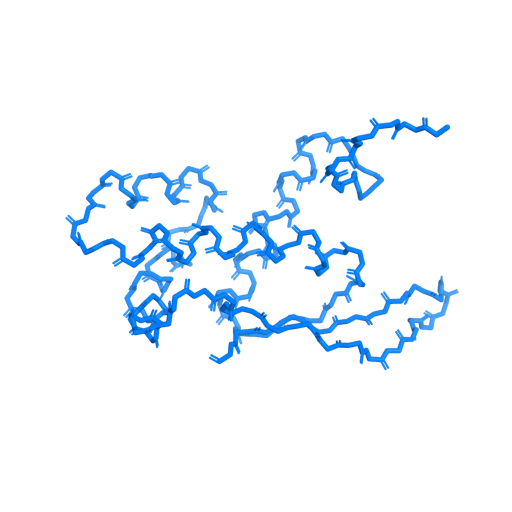5 -6.118 -13.301 1.00 97.69 99 ILE A O 1
ATOM 802 N N . ARG A 1 100 ? -2.035 -8.228 -14.040 1.00 97.06 100 ARG A N 1
ATOM 803 C CA . ARG A 1 100 ? -0.841 -7.986 -14.863 1.00 97.06 100 ARG A CA 1
ATOM 804 C C . ARG A 1 100 ? -1.263 -7.251 -16.128 1.00 97.06 100 ARG A C 1
ATOM 806 O O . ARG A 1 100 ? -2.254 -7.632 -16.735 1.00 97.06 100 ARG A O 1
ATOM 813 N N . THR A 1 101 ? -0.520 -6.220 -16.508 1.00 94.06 101 THR A N 1
ATOM 814 C CA . THR A 1 101 ? -0.842 -5.434 -17.706 1.00 94.06 101 THR A CA 1
ATOM 815 C C . THR A 1 101 ? 0.139 -5.706 -18.834 1.00 94.06 101 THR A C 1
ATOM 817 O O . THR A 1 101 ? -0.256 -6.194 -19.882 1.00 94.06 101 THR A O 1
ATOM 820 N N . GLY A 1 102 ? 1.423 -5.438 -18.618 1.00 95.06 102 GLY A N 1
ATOM 821 C CA . GLY A 1 102 ? 2.452 -5.599 -19.640 1.00 95.06 102 GLY A CA 1
ATOM 822 C C . GLY A 1 102 ? 3.815 -5.154 -19.135 1.00 95.06 102 GLY A C 1
ATOM 823 O O . GLY A 1 102 ? 4.037 -5.080 -17.926 1.00 95.06 102 GLY A O 1
ATOM 824 N N . TYR A 1 103 ? 4.722 -4.836 -20.050 1.00 97.44 103 TYR A N 1
ATOM 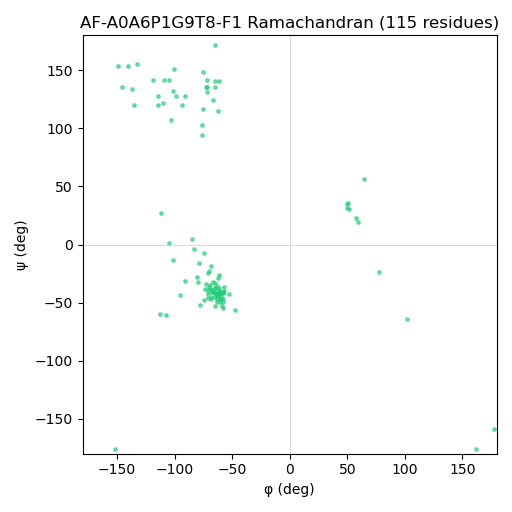825 C CA . TYR A 1 103 ? 6.054 -4.335 -19.723 1.00 97.44 103 TYR A CA 1
ATOM 826 C C . TYR A 1 103 ? 6.140 -2.836 -19.983 1.00 97.44 103 TYR A C 1
ATOM 828 O O . TYR A 1 103 ? 5.572 -2.325 -20.946 1.00 97.44 103 TYR A O 1
ATOM 836 N N . ARG A 1 104 ? 6.837 -2.116 -19.105 1.00 97.12 104 ARG A N 1
ATOM 837 C CA . ARG A 1 104 ? 7.085 -0.689 -19.291 1.00 97.12 104 ARG A CA 1
ATOM 838 C C . ARG A 1 104 ? 8.106 -0.470 -20.408 1.00 97.12 104 ARG A C 1
ATOM 840 O O . ARG A 1 104 ? 9.135 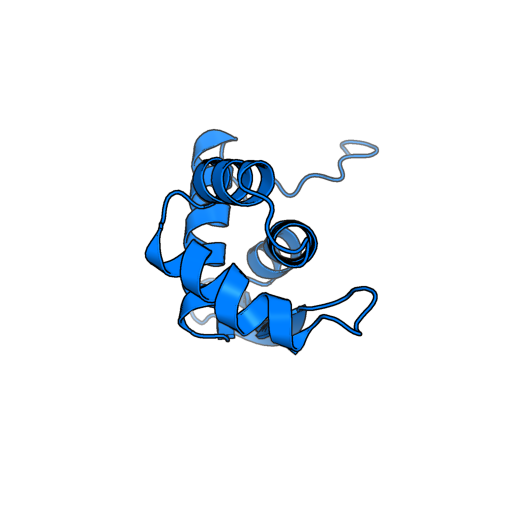-1.139 -20.447 1.00 97.12 104 ARG A O 1
ATOM 847 N N . VAL A 1 105 ? 7.824 0.490 -21.284 1.00 96.44 105 VAL A N 1
ATOM 848 C CA . VAL A 1 105 ? 8.743 0.908 -22.351 1.00 96.44 105 VAL A CA 1
ATOM 849 C C . VAL A 1 105 ? 10.006 1.519 -21.735 1.00 96.44 105 VAL A C 1
ATOM 851 O O . VAL A 1 105 ? 9.921 2.299 -20.787 1.00 96.44 105 VAL A O 1
ATOM 854 N N . GLY A 1 106 ? 11.174 1.150 -22.260 1.00 96.00 106 GLY A N 1
ATOM 855 C CA . GLY A 1 106 ? 12.482 1.628 -21.805 1.00 96.00 106 GLY A CA 1
ATOM 856 C C . GLY A 1 106 ? 13.219 0.613 -20.934 1.00 96.00 106 GLY A C 1
ATOM 857 O O . GLY A 1 106 ? 14.259 0.111 -21.340 1.00 96.00 106 GLY A O 1
ATOM 858 N N . ASP A 1 107 ? 12.679 0.273 -19.761 1.00 96.00 107 ASP A N 1
ATOM 859 C CA . ASP A 1 107 ? 13.350 -0.629 -18.809 1.00 96.00 107 ASP A CA 1
ATOM 860 C C . ASP A 1 107 ? 12.766 -2.047 -18.753 1.00 96.00 107 ASP A C 1
ATOM 862 O O . ASP A 1 107 ? 13.211 -2.863 -17.944 1.00 96.00 107 ASP A O 1
ATOM 866 N N . ALA A 1 108 ? 11.752 -2.332 -19.578 1.00 95.94 108 ALA A N 1
ATOM 867 C CA . ALA A 1 108 ? 11.055 -3.614 -19.640 1.00 95.94 108 ALA A CA 1
ATOM 868 C C . ALA A 1 108 ? 10.607 -4.125 -18.255 1.00 95.94 108 ALA A C 1
ATOM 870 O O . ALA A 1 108 ? 10.551 -5.329 -18.000 1.00 95.94 108 ALA A O 1
ATOM 871 N N . ALA A 1 109 ? 10.279 -3.221 -17.325 1.00 96.62 109 ALA A N 1
ATOM 872 C CA . ALA A 1 109 ? 9.814 -3.621 -16.005 1.00 96.62 109 ALA A CA 1
ATOM 873 C C . ALA A 1 109 ? 8.392 -4.207 -16.102 1.00 96.62 109 ALA A C 1
ATOM 875 O O . ALA A 1 109 ? 7.516 -3.564 -16.687 1.00 96.62 109 ALA A O 1
ATOM 876 N N . PRO A 1 110 ? 8.107 -5.383 -15.507 1.00 97.62 110 PRO A N 1
ATOM 877 C CA . PRO A 1 110 ? 6.762 -5.944 -15.511 1.00 97.62 110 PRO A CA 1
ATOM 878 C C . PRO A 1 110 ? 5.829 -5.065 -14.676 1.00 97.62 110 PRO A C 1
ATOM 880 O O . PRO A 1 110 ? 6.075 -4.814 -13.490 1.00 97.62 110 PRO A O 1
ATOM 883 N N . MET A 1 111 ? 4.745 -4.619 -15.294 1.00 98.12 111 MET A N 1
ATOM 884 C CA . MET A 1 111 ? 3.732 -3.746 -14.720 1.00 98.12 111 MET A CA 1
ATOM 885 C C . MET A 1 111 ? 2.499 -4.538 -14.289 1.00 98.12 111 MET A C 1
ATOM 887 O O . MET A 1 111 ? 2.157 -5.591 -14.832 1.00 98.12 111 MET A O 1
ATOM 891 N N . ALA A 1 112 ? 1.833 -4.017 -13.269 1.00 98.12 112 ALA A N 1
ATOM 892 C CA . ALA A 1 112 ? 0.579 -4.537 -12.774 1.00 98.12 112 ALA A CA 1
ATOM 893 C C . ALA A 1 112 ? -0.272 -3.409 -12.195 1.00 98.12 112 ALA A C 1
ATOM 895 O O . ALA A 1 112 ? 0.225 -2.393 -11.708 1.00 98.12 112 ALA A O 1
ATOM 896 N N . ILE A 1 113 ? -1.571 -3.622 -12.213 1.00 98.00 113 ILE A N 1
ATOM 897 C CA . ILE A 1 113 ? -2.551 -2.794 -11.539 1.00 98.00 113 ILE A CA 1
ATOM 898 C C . ILE A 1 113 ? -2.946 -3.518 -10.263 1.00 98.00 113 ILE A C 1
ATOM 900 O O . ILE A 1 113 ? -3.222 -4.716 -10.294 1.00 98.00 113 ILE A O 1
ATOM 904 N N . ILE A 1 114 ? -2.952 -2.799 -9.146 1.00 97.75 114 ILE A N 1
ATOM 905 C CA . ILE A 1 114 ? -3.512 -3.275 -7.887 1.00 97.75 114 ILE A CA 1
ATOM 906 C C . ILE A 1 114 ? -4.725 -2.421 -7.528 1.00 97.75 114 ILE A C 1
ATOM 908 O O . ILE A 1 114 ? -4.652 -1.192 -7.539 1.00 97.75 114 ILE A O 1
ATOM 912 N N . GLU A 1 115 ? -5.840 -3.084 -7.252 1.00 97.06 115 GLU A N 1
ATOM 913 C CA . GLU A 1 115 ? -7.133 -2.449 -7.001 1.00 97.06 115 GLU A CA 1
ATOM 914 C C . GLU A 1 115 ? -7.884 -3.143 -5.869 1.00 97.06 115 GLU A C 1
ATOM 916 O O . GLU A 1 115 ? -7.664 -4.325 -5.585 1.00 97.06 115 GLU A O 1
ATOM 921 N N . PHE A 1 116 ? -8.751 -2.381 -5.213 1.00 96.06 116 PHE A N 1
ATOM 922 C CA . PHE A 1 116 ? -9.759 -2.899 -4.296 1.00 96.06 116 PHE A CA 1
ATOM 923 C C . PHE A 1 116 ? -10.870 -3.620 -5.080 1.00 96.06 116 PHE A C 1
ATOM 925 O O . PHE A 1 116 ? -11.216 -3.190 -6.178 1.00 96.06 116 PHE A O 1
ATOM 932 N N . VAL A 1 117 ? -11.370 -4.735 -4.537 1.00 92.62 117 VAL A N 1
ATOM 933 C CA . VAL A 1 117 ? -12.402 -5.590 -5.157 1.00 92.62 117 VAL A CA 1
ATOM 934 C C . VAL A 1 117 ? -13.824 -5.088 -4.910 1.00 92.62 117 VAL A C 1
ATOM 936 O O . VAL A 1 117 ? -14.115 -4.546 -3.825 1.00 92.62 117 VAL A O 1
#

Foldseek 3Di:
DPPPPPALCVVDDPVVLLVLLLVVLLVCLVPQKDKDFPSSLVNNQVVNQVLLVLLLPPPDPPSLVVSCVRNVDNVSSCSSNPPLSVVCNVPPTDQKDKAWDAADPPPRGTMIMIGGD

Nearest PDB structures (foldseek):
  6ysi-assembly1_J  TM=9.806E-01  e=1.748E-12  Acinetobacter baumannii ATCC 19606 = CIP 70.34 = JCM 6841
  8rdw-assembly1_MB  TM=9.778E-01  e=2.767E-12  Psychrobacter urativorans
  7ryh-assembly1_M  TM=9.764E-01  e=2.329E-12  Acinetobacter baumannii AB0057
  1nwy-assembly1_L  TM=9.603E-01  e=2.064E-11  Deinococcus radiodurans
  6ywy-assembly1_L  TM=9.361E-01  e=3.229E-09  Neurospora crassa